Protein AF-A0A6B3GE37-F1 (afdb_monomer_lite)

Sequence (74 aa):
SREQRGPNEKLGTVLALAGISNAGLARRVNDLGAQRGLTLRYDKTSVARWVAKGMVPQGAAPHLIAAAIGAKLG

Foldseek 3Di:
DPPQDAFPVVLVVLCVVLVHQLQNLQVQLCVVCVVVVHHDDDGSVNSVCCGHRVDDDDDCSVVSSVVSSVVSVD

Structure (mmCIF, N/CA/C/O backbone):
data_AF-A0A6B3GE37-F1
#
_entry.id   AF-A0A6B3GE37-F1
#
loop_
_atom_site.group_PDB
_atom_site.id
_atom_site.type_symbol
_atom_site.label_atom_id
_atom_site.label_alt_id
_atom_site.label_comp_id
_atom_site.label_asym_id
_atom_site.label_entity_id
_atom_site.label_seq_id
_atom_site.pdbx_PDB_ins_code
_atom_site.Cartn_x
_atom_site.Cartn_y
_atom_site.Cartn_z
_atom_site.occupancy
_atom_site.B_iso_or_equiv
_atom_site.auth_seq_id
_atom_site.auth_comp_id
_atom_site.auth_asym_id
_atom_site.auth_atom_id
_atom_site.pdbx_PDB_model_num
ATOM 1 N N . SER A 1 1 ? 22.035 1.822 10.852 1.00 42.62 1 SER A N 1
ATOM 2 C CA . SER A 1 1 ? 22.329 1.808 9.406 1.00 42.62 1 SER A CA 1
ATOM 3 C C . SER A 1 1 ? 21.117 1.283 8.663 1.00 42.62 1 SER A C 1
ATOM 5 O O . SER A 1 1 ? 20.756 0.130 8.854 1.00 42.62 1 SER A O 1
ATOM 7 N N . ARG A 1 2 ? 20.389 2.132 7.927 1.00 52.44 2 ARG A N 1
ATOM 8 C CA . ARG A 1 2 ? 19.207 1.696 7.167 1.00 52.44 2 ARG A CA 1
ATOM 9 C C . ARG A 1 2 ? 19.735 1.007 5.910 1.00 52.44 2 ARG A C 1
ATOM 11 O O . ARG A 1 2 ? 20.089 1.694 4.959 1.00 52.44 2 ARG A O 1
ATOM 18 N N . GLU A 1 3 ? 19.904 -0.312 5.960 1.00 50.75 3 GLU A N 1
ATOM 19 C CA . GLU A 1 3 ? 20.321 -1.088 4.792 1.00 50.75 3 GLU A CA 1
ATOM 20 C C . GLU A 1 3 ? 19.396 -0.745 3.626 1.00 50.75 3 GLU A C 1
ATOM 22 O O . GLU A 1 3 ? 18.177 -0.929 3.710 1.00 50.75 3 GLU A O 1
ATOM 27 N N . GLN A 1 4 ? 19.969 -0.185 2.562 1.00 53.19 4 GLN A N 1
ATOM 28 C CA . GLN A 1 4 ? 19.282 -0.048 1.288 1.00 53.19 4 GLN A CA 1
ATOM 29 C C . GLN A 1 4 ? 19.121 -1.461 0.739 1.00 53.19 4 GLN A C 1
ATOM 31 O O . GLN A 1 4 ? 19.957 -1.956 -0.011 1.00 53.19 4 GLN A O 1
ATOM 36 N N . ARG A 1 5 ? 18.063 -2.145 1.182 1.00 61.00 5 ARG A N 1
ATOM 37 C CA . ARG A 1 5 ? 17.610 -3.370 0.536 1.00 61.00 5 ARG A CA 1
ATOM 38 C C . ARG A 1 5 ? 17.325 -2.977 -0.910 1.00 61.00 5 ARG A C 1
ATOM 40 O O . ARG A 1 5 ? 16.618 -1.996 -1.140 1.00 61.00 5 ARG A O 1
ATOM 47 N N . GLY A 1 6 ? 17.931 -3.682 -1.861 1.00 66.94 6 GLY A N 1
ATOM 48 C CA . GLY A 1 6 ? 17.660 -3.490 -3.283 1.00 66.94 6 GLY A CA 1
ATOM 49 C C . GLY A 1 6 ? 16.169 -3.663 -3.614 1.00 66.94 6 GLY A C 1
ATOM 50 O O . GLY A 1 6 ? 15.348 -3.880 -2.716 1.00 66.94 6 GLY A O 1
ATOM 51 N N . PRO A 1 7 ? 15.788 -3.562 -4.895 1.00 79.12 7 PRO A N 1
ATOM 52 C CA . PRO A 1 7 ? 14.398 -3.704 -5.320 1.00 79.12 7 PRO A CA 1
ATOM 53 C C . PRO A 1 7 ? 13.697 -4.904 -4.656 1.00 79.12 7 PRO A C 1
ATOM 55 O O . PRO A 1 7 ? 14.229 -6.011 -4.605 1.00 79.12 7 PRO A O 1
ATOM 58 N N . ASN A 1 8 ? 12.491 -4.694 -4.121 1.00 82.56 8 ASN A N 1
ATOM 59 C CA . ASN A 1 8 ? 11.671 -5.756 -3.546 1.00 82.56 8 ASN A CA 1
ATOM 60 C C . ASN A 1 8 ? 10.909 -6.474 -4.667 1.00 82.56 8 ASN A C 1
ATOM 62 O O . ASN A 1 8 ? 9.696 -6.318 -4.833 1.00 82.56 8 ASN A O 1
ATOM 66 N N . GLU A 1 9 ? 11.648 -7.251 -5.456 1.00 80.06 9 GLU A N 1
ATOM 67 C CA . GLU A 1 9 ? 11.124 -8.001 -6.602 1.00 80.06 9 GLU A CA 1
ATOM 68 C C . GLU A 1 9 ? 10.048 -9.008 -6.194 1.00 80.06 9 GLU A C 1
ATOM 70 O O . GLU A 1 9 ? 9.092 -9.231 -6.936 1.00 80.06 9 GLU A O 1
ATOM 75 N N . LYS A 1 10 ? 10.143 -9.563 -4.977 1.00 80.44 10 LYS A N 1
ATOM 76 C CA . LYS A 1 10 ? 9.123 -10.460 -4.416 1.00 80.44 10 LYS A CA 1
ATOM 77 C C . LYS A 1 10 ? 7.779 -9.749 -4.282 1.00 80.44 10 LYS A C 1
ATOM 79 O O . LYS A 1 10 ? 6.764 -10.281 -4.718 1.00 80.44 10 LYS A O 1
ATOM 84 N N . LEU A 1 11 ? 7.768 -8.529 -3.736 1.00 80.81 11 LEU A N 1
ATOM 85 C CA . LEU A 1 11 ? 6.548 -7.726 -3.649 1.00 80.81 11 LEU A CA 1
ATOM 86 C C . LEU A 1 11 ? 6.009 -7.383 -5.044 1.00 80.81 11 LEU A C 1
ATOM 88 O O . LEU A 1 11 ? 4.813 -7.527 -5.277 1.00 80.81 11 LEU A O 1
ATOM 92 N N . GLY A 1 12 ? 6.878 -6.984 -5.979 1.00 82.25 12 GLY A N 1
ATOM 93 C CA . GLY A 1 12 ? 6.480 -6.717 -7.367 1.00 82.25 12 GLY A CA 1
ATOM 94 C C . GLY A 1 12 ? 5.837 -7.931 -8.047 1.00 82.25 12 GLY A C 1
ATOM 95 O O . GLY A 1 12 ? 4.764 -7.814 -8.637 1.00 82.25 12 GLY A O 1
ATOM 96 N N . THR A 1 13 ? 6.444 -9.108 -7.889 1.00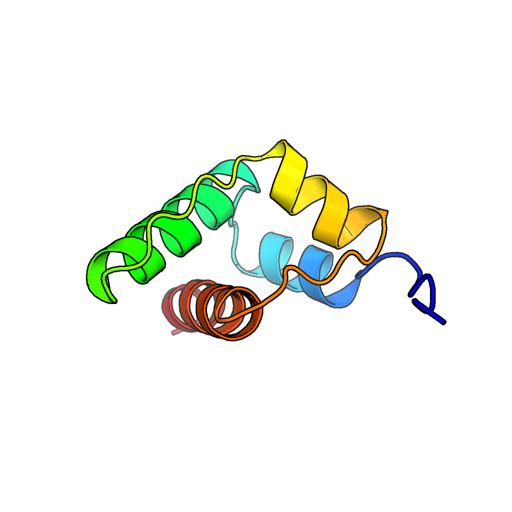 83.69 13 THR A N 1
ATOM 97 C CA . THR A 1 13 ? 5.952 -10.378 -8.441 1.00 83.69 13 THR A CA 1
ATOM 98 C C . THR A 1 13 ? 4.586 -10.736 -7.873 1.00 83.69 13 THR A C 1
ATOM 100 O O . THR A 1 13 ? 3.668 -11.058 -8.619 1.00 83.69 13 THR A O 1
ATOM 103 N N . VAL A 1 14 ? 4.410 -10.619 -6.557 1.00 84.12 14 VAL A N 1
ATOM 104 C CA . VAL A 1 14 ? 3.135 -10.936 -5.906 1.00 84.12 14 VAL A CA 1
ATOM 105 C C . VAL A 1 14 ? 2.021 -9.975 -6.330 1.00 84.12 14 VAL A C 1
ATOM 107 O O . VAL A 1 14 ? 0.892 -10.410 -6.538 1.00 84.12 14 VAL A O 1
ATOM 110 N N . LEU A 1 15 ? 2.320 -8.686 -6.518 1.00 84.94 15 LEU A N 1
ATOM 111 C CA . LEU A 1 15 ? 1.338 -7.727 -7.036 1.00 84.94 15 LEU A CA 1
ATOM 112 C C . LEU A 1 15 ? 0.910 -8.052 -8.470 1.00 84.94 15 LEU A C 1
ATOM 114 O O . LEU A 1 15 ? -0.281 -7.968 -8.775 1.00 84.94 15 LEU A O 1
ATOM 118 N N . ALA A 1 16 ? 1.858 -8.458 -9.319 1.00 84.69 16 ALA A N 1
ATOM 119 C CA . ALA A 1 16 ? 1.577 -8.887 -10.684 1.00 84.69 16 ALA A CA 1
ATOM 120 C C . ALA A 1 16 ? 0.724 -10.166 -10.712 1.00 84.69 16 ALA A C 1
ATOM 122 O O . ALA A 1 16 ? -0.314 -10.186 -11.368 1.00 84.69 16 ALA A O 1
ATOM 123 N N . LEU A 1 17 ? 1.106 -11.189 -9.939 1.00 82.75 17 LEU A N 1
ATOM 124 C CA . LEU A 1 17 ? 0.367 -12.453 -9.828 1.00 82.75 17 LEU A CA 1
ATOM 125 C C . LEU A 1 17 ? -1.057 -12.249 -9.298 1.00 82.75 17 LEU A C 1
ATOM 127 O O . LEU A 1 17 ? -1.999 -12.854 -9.796 1.00 82.75 17 LEU A O 1
ATOM 131 N N . ALA A 1 18 ? -1.229 -11.363 -8.318 1.00 80.38 18 ALA A N 1
ATOM 132 C CA . ALA A 1 18 ? -2.531 -11.049 -7.742 1.00 80.38 18 ALA A CA 1
ATOM 133 C C . ALA A 1 18 ? -3.376 -10.097 -8.618 1.00 80.38 18 ALA A C 1
ATOM 135 O O . ALA A 1 18 ? -4.504 -9.762 -8.246 1.00 80.38 18 ALA A O 1
ATOM 136 N N . GLY A 1 19 ? -2.844 -9.582 -9.735 1.00 85.44 19 GLY A N 1
ATOM 137 C CA . GLY A 1 19 ? -3.519 -8.573 -10.559 1.00 85.44 19 GLY A CA 1
ATOM 138 C C . GLY A 1 19 ? -3.887 -7.308 -9.769 1.00 85.44 19 GLY A C 1
ATOM 139 O O . GLY A 1 19 ? -4.962 -6.730 -9.957 1.00 85.44 19 GLY A O 1
ATOM 140 N N . ILE A 1 20 ? -3.049 -6.909 -8.805 1.00 87.44 20 ILE A N 1
ATOM 141 C CA . ILE A 1 20 ? -3.270 -5.725 -7.967 1.00 87.44 20 ILE A CA 1
ATOM 142 C C . ILE A 1 20 ? -2.410 -4.580 -8.490 1.00 87.44 20 ILE A C 1
ATOM 144 O O . ILE A 1 20 ? -1.185 -4.646 -8.487 1.00 87.44 20 ILE A O 1
ATOM 148 N N . SER A 1 21 ? -3.052 -3.477 -8.872 1.00 91.19 21 SER A N 1
ATOM 149 C CA . SER A 1 21 ? -2.333 -2.245 -9.195 1.00 91.19 21 SER A CA 1
ATOM 150 C C . SER A 1 21 ? -1.746 -1.595 -7.938 1.00 91.19 21 SER A C 1
ATOM 152 O O . SER A 1 21 ? -2.313 -1.691 -6.849 1.00 91.19 21 SER A O 1
ATOM 154 N N . ASN A 1 22 ? -0.658 -0.834 -8.087 1.00 92.62 22 ASN A N 1
ATOM 155 C CA . ASN A 1 22 ? -0.055 -0.080 -6.979 1.00 92.62 22 ASN A CA 1
ATOM 156 C C . ASN A 1 22 ? -1.064 0.837 -6.263 1.00 92.62 22 ASN A C 1
ATOM 158 O O . ASN A 1 22 ? -1.057 0.938 -5.039 1.00 92.62 22 ASN A O 1
ATOM 162 N N . ALA A 1 23 ? -1.966 1.478 -7.014 1.00 93.50 23 ALA A N 1
ATOM 163 C CA . ALA A 1 23 ? -3.039 2.289 -6.439 1.00 93.50 23 ALA A CA 1
ATOM 164 C C . ALA A 1 23 ? -4.054 1.435 -5.657 1.00 93.50 23 ALA A C 1
ATOM 166 O O . ALA A 1 23 ? -4.480 1.822 -4.570 1.00 93.50 23 ALA A O 1
ATOM 167 N N . GLY A 1 24 ? -4.409 0.259 -6.184 1.00 93.19 24 GLY A N 1
ATOM 168 C CA . GLY A 1 24 ? -5.298 -0.687 -5.516 1.00 93.19 24 GLY A CA 1
ATOM 169 C C . GLY A 1 24 ? -4.712 -1.230 -4.213 1.00 93.19 24 GLY A C 1
ATOM 170 O O . GLY A 1 24 ? -5.428 -1.313 -3.216 1.00 93.19 24 GLY A O 1
ATOM 171 N N . LEU A 1 25 ? -3.410 -1.536 -4.190 1.00 92.69 25 LEU A N 1
ATOM 172 C CA . LEU A 1 25 ? -2.722 -1.943 -2.965 1.00 92.69 25 LEU A CA 1
ATOM 173 C C . LEU A 1 25 ? -2.735 -0.816 -1.931 1.00 92.69 25 LEU A C 1
ATOM 175 O O . LEU A 1 25 ? -3.109 -1.051 -0.787 1.00 92.69 25 LEU A O 1
ATOM 179 N N . ALA A 1 26 ? -2.361 0.401 -2.335 1.00 94.25 26 ALA A N 1
ATOM 180 C CA . ALA A 1 26 ? -2.332 1.556 -1.442 1.00 94.25 26 ALA A CA 1
ATOM 181 C C . ALA A 1 26 ? -3.693 1.790 -0.774 1.00 94.25 26 ALA A C 1
ATOM 183 O O . ALA A 1 26 ? -3.765 1.940 0.444 1.00 94.25 26 ALA A O 1
ATOM 184 N N . ARG A 1 27 ? -4.775 1.730 -1.563 1.00 94.19 27 ARG A N 1
ATOM 185 C CA . ARG A 1 27 ? -6.147 1.835 -1.058 1.00 94.19 27 ARG A CA 1
ATOM 186 C C . ARG A 1 27 ? -6.452 0.754 -0.020 1.00 94.19 27 ARG A C 1
ATOM 188 O O . ARG A 1 27 ? -6.835 1.095 1.089 1.00 94.19 27 ARG A O 1
ATOM 195 N N . ARG A 1 28 ? -6.189 -0.521 -0.325 1.00 92.81 28 ARG A N 1
ATOM 196 C CA . ARG A 1 28 ? -6.432 -1.635 0.613 1.00 92.81 28 ARG A CA 1
ATOM 197 C C . ARG A 1 28 ? -5.636 -1.504 1.910 1.00 92.81 28 ARG A C 1
ATOM 199 O O . ARG A 1 28 ? -6.165 -1.786 2.978 1.00 92.81 28 ARG A O 1
ATOM 206 N N . VAL A 1 29 ? -4.377 -1.077 1.832 1.00 93.25 29 VAL A N 1
ATOM 207 C CA . VAL A 1 29 ? -3.541 -0.856 3.023 1.00 93.25 29 VAL A CA 1
ATOM 208 C C . VAL A 1 29 ? -4.107 0.279 3.877 1.00 93.25 29 VAL A C 1
ATOM 210 O O . VAL A 1 29 ? -4.157 0.140 5.097 1.00 93.25 29 VAL A O 1
ATOM 213 N N . ASN A 1 30 ? -4.560 1.373 3.257 1.00 94.25 30 ASN A N 1
ATOM 214 C CA . ASN A 1 30 ? -5.205 2.469 3.978 1.00 94.25 30 ASN A CA 1
ATOM 215 C C . ASN A 1 30 ? -6.531 2.021 4.608 1.00 94.25 30 ASN A C 1
ATOM 217 O O . ASN A 1 30 ? -6.758 2.315 5.776 1.00 94.25 30 ASN A O 1
ATOM 221 N N . ASP A 1 31 ? -7.358 1.264 3.882 1.00 94.25 31 ASP A N 1
ATOM 222 C CA . ASP A 1 31 ? -8.646 0.756 4.369 1.00 94.25 31 ASP A CA 1
ATOM 223 C C . ASP A 1 31 ? -8.454 -0.181 5.574 1.00 94.25 31 ASP A C 1
ATOM 225 O O . ASP A 1 31 ? -9.111 -0.025 6.603 1.00 94.25 31 ASP A O 1
ATOM 229 N N . LEU A 1 32 ? -7.503 -1.119 5.493 1.00 94.25 32 LEU A N 1
ATOM 230 C CA . LEU A 1 32 ? -7.147 -1.998 6.612 1.00 94.25 32 LEU A CA 1
ATOM 231 C C . LEU A 1 32 ? -6.522 -1.221 7.783 1.00 94.25 32 LEU A C 1
ATOM 233 O O . LEU A 1 32 ? -6.698 -1.595 8.942 1.00 94.25 32 LEU A O 1
ATOM 237 N N . GLY A 1 33 ? -5.777 -0.151 7.496 1.00 93.62 33 GLY A N 1
ATOM 238 C CA . GLY A 1 33 ? -5.251 0.756 8.513 1.00 93.62 33 GLY A CA 1
ATOM 239 C C . GLY A 1 33 ? -6.375 1.468 9.257 1.00 93.62 33 GLY A C 1
ATOM 240 O O . GLY A 1 33 ? -6.407 1.431 10.485 1.00 93.62 33 GLY A O 1
ATOM 241 N N . ALA A 1 34 ? -7.334 2.027 8.521 1.00 94.31 34 ALA A N 1
ATOM 242 C CA . ALA A 1 34 ? -8.491 2.720 9.071 1.00 94.31 34 ALA A CA 1
ATOM 243 C C . ALA A 1 34 ? -9.348 1.797 9.951 1.00 94.31 34 ALA A C 1
ATOM 245 O O . ALA A 1 34 ? -9.737 2.193 11.046 1.00 94.31 34 ALA A O 1
ATOM 246 N N . GLN A 1 35 ? -9.548 0.538 9.542 1.00 93.94 35 GLN A N 1
ATOM 247 C CA . GLN A 1 35 ? -10.223 -0.485 10.360 1.00 93.94 35 GLN A CA 1
ATOM 248 C C . GLN A 1 35 ? -9.515 -0.762 11.696 1.00 93.94 35 GLN A C 1
ATOM 250 O O . GLN A 1 35 ? -10.146 -1.201 12.651 1.00 93.94 35 GLN A O 1
ATOM 255 N N . ARG A 1 36 ? -8.206 -0.497 11.780 1.00 91.88 36 ARG A N 1
ATOM 256 C CA . ARG A 1 36 ? -7.395 -0.622 13.002 1.00 91.88 36 ARG A CA 1
ATOM 257 C C . ARG A 1 36 ? -7.199 0.711 13.734 1.00 91.88 36 ARG A C 1
ATOM 259 O O . ARG A 1 36 ? -6.345 0.794 14.611 1.00 91.88 36 ARG A O 1
ATOM 266 N N . GLY A 1 37 ? -7.935 1.760 13.359 1.00 94.06 37 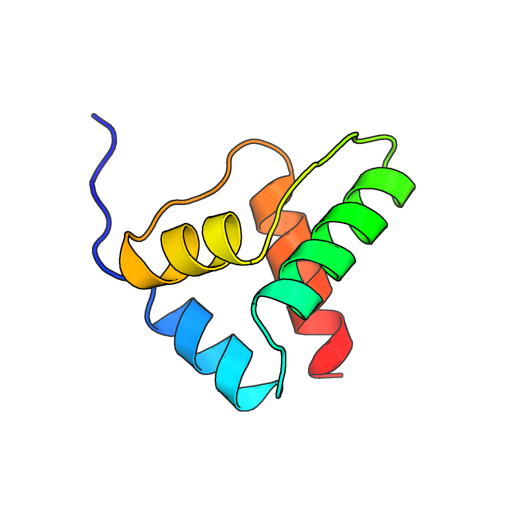GLY A N 1
ATOM 267 C CA . GLY A 1 37 ? -7.799 3.100 13.940 1.00 94.06 37 GLY A CA 1
ATOM 268 C C . GLY A 1 37 ? -6.532 3.852 13.512 1.00 94.06 37 GLY A C 1
ATOM 269 O O . GLY A 1 37 ? -6.179 4.861 14.117 1.00 94.06 37 GLY A O 1
ATOM 270 N N . LEU A 1 38 ? -5.826 3.383 12.477 1.00 92.75 38 LEU A N 1
ATOM 271 C CA . LEU A 1 38 ? -4.625 4.028 11.949 1.00 92.75 38 LEU A CA 1
ATOM 272 C C . LEU A 1 38 ? -4.982 4.969 10.799 1.00 92.75 38 LEU A C 1
ATOM 274 O O . LEU A 1 38 ? -5.628 4.576 9.830 1.00 92.75 38 LEU A O 1
ATOM 278 N N . THR A 1 39 ? -4.472 6.198 10.852 1.00 91.31 39 THR A N 1
ATOM 279 C CA . THR A 1 39 ? -4.566 7.129 9.721 1.00 91.31 39 THR A CA 1
ATOM 280 C C . THR A 1 39 ? -3.355 6.950 8.811 1.00 91.31 39 THR A C 1
ATOM 282 O O . THR A 1 39 ? -2.287 7.508 9.059 1.00 91.31 39 THR A O 1
ATOM 285 N N . LEU A 1 40 ? -3.519 6.160 7.749 1.00 91.31 40 LEU A N 1
ATOM 286 C CA . LEU A 1 40 ? -2.501 5.934 6.720 1.00 91.31 40 LEU A CA 1
ATOM 287 C C . LEU A 1 40 ? -2.888 6.661 5.429 1.00 91.31 40 LEU A C 1
ATOM 289 O O . LEU A 1 40 ? -4.059 6.718 5.060 1.00 91.31 40 LEU A O 1
ATOM 293 N N . ARG A 1 41 ? -1.897 7.236 4.742 1.00 92.06 41 ARG A N 1
ATOM 294 C CA . ARG A 1 41 ? -2.089 7.994 3.494 1.00 92.06 41 ARG A CA 1
ATOM 295 C C . ARG A 1 41 ? -1.129 7.519 2.411 1.00 92.06 41 ARG A C 1
ATOM 297 O O . ARG A 1 41 ? -0.364 8.304 1.858 1.00 92.06 41 ARG A O 1
ATOM 304 N N . TYR A 1 42 ? -1.126 6.217 2.142 1.00 94.44 42 TYR A N 1
ATOM 305 C CA . TYR A 1 42 ? -0.331 5.676 1.046 1.00 94.44 42 TYR A CA 1
ATOM 306 C C . TYR A 1 42 ? -1.005 5.908 -0.301 1.00 94.44 42 TYR A C 1
ATOM 308 O O . TYR A 1 42 ? -2.230 5.877 -0.421 1.00 94.44 42 TYR A O 1
ATOM 316 N N . ASP A 1 43 ? -0.178 6.087 -1.322 1.00 95.12 43 ASP A N 1
ATOM 317 C CA . ASP A 1 43 ? -0.575 6.255 -2.714 1.00 95.12 43 ASP A CA 1
ATOM 318 C C . ASP A 1 43 ? 0.205 5.293 -3.628 1.00 95.12 43 ASP A C 1
ATOM 320 O O . ASP A 1 43 ? 1.080 4.536 -3.191 1.00 95.12 43 ASP A O 1
ATOM 324 N N . LYS A 1 44 ? -0.091 5.328 -4.934 1.00 93.94 44 LYS A N 1
ATOM 325 C CA . LYS A 1 44 ? 0.611 4.499 -5.929 1.00 93.94 44 LYS A CA 1
ATOM 326 C C . LYS A 1 44 ? 2.132 4.714 -5.914 1.00 93.94 44 LYS A C 1
A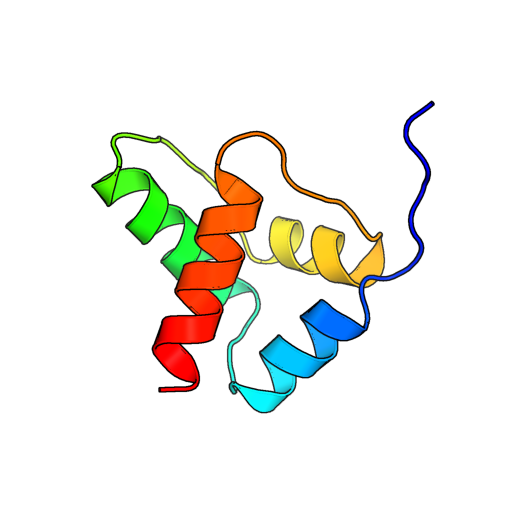TOM 328 O O . LYS A 1 44 ? 2.880 3.775 -6.175 1.00 93.94 44 LYS A O 1
ATOM 333 N N . THR A 1 45 ? 2.584 5.933 -5.613 1.00 94.75 45 THR A N 1
ATOM 334 C CA . THR A 1 45 ? 4.001 6.316 -5.586 1.00 94.75 45 THR A CA 1
ATOM 335 C C . THR A 1 45 ? 4.713 5.695 -4.390 1.00 94.75 45 THR A C 1
ATOM 337 O O . THR A 1 45 ? 5.836 5.209 -4.519 1.00 94.75 45 THR A O 1
ATOM 340 N N . SER A 1 46 ? 4.051 5.666 -3.235 1.00 93.12 46 SER A N 1
ATOM 341 C CA . SER A 1 46 ? 4.515 4.999 -2.020 1.00 93.12 46 SER A CA 1
ATOM 342 C C . SER A 1 46 ? 4.753 3.517 -2.292 1.00 93.12 46 SER A C 1
ATOM 344 O O . SER A 1 46 ? 5.845 3.018 -2.037 1.00 93.12 46 SER A O 1
ATOM 346 N N . VAL A 1 47 ? 3.784 2.848 -2.923 1.00 91.81 47 VAL A N 1
ATOM 347 C CA . VAL A 1 47 ? 3.904 1.429 -3.290 1.00 91.81 47 VAL A CA 1
ATOM 348 C C . VAL A 1 47 ? 5.018 1.200 -4.310 1.00 91.81 47 VAL A C 1
ATOM 350 O O . VAL A 1 47 ? 5.848 0.311 -4.127 1.00 91.81 47 VAL A O 1
ATOM 353 N N . ALA A 1 48 ? 5.107 2.039 -5.346 1.00 91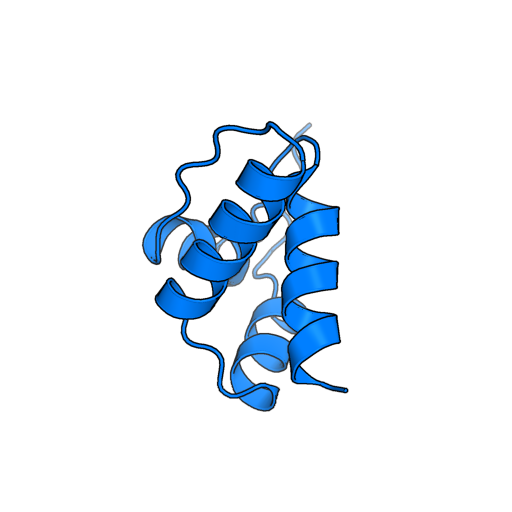.00 48 ALA A N 1
ATOM 354 C CA . ALA A 1 48 ? 6.183 1.949 -6.330 1.00 91.00 48 ALA A CA 1
ATOM 355 C C . ALA A 1 48 ? 7.571 2.080 -5.680 1.00 91.00 48 ALA A C 1
ATOM 357 O O . ALA A 1 48 ? 8.505 1.388 -6.072 1.00 91.00 48 ALA A O 1
ATOM 358 N N . ARG A 1 49 ? 7.714 2.920 -4.646 1.00 90.50 49 ARG A N 1
ATOM 359 C CA . ARG A 1 49 ? 8.955 3.056 -3.867 1.00 90.50 49 ARG A CA 1
ATOM 360 C C . ARG A 1 49 ? 9.263 1.822 -3.017 1.00 90.50 49 ARG A C 1
ATOM 362 O O . ARG A 1 49 ? 10.439 1.510 -2.847 1.00 90.50 49 ARG A O 1
ATOM 369 N N . TRP A 1 50 ? 8.258 1.110 -2.510 1.00 90.44 50 TRP A N 1
ATOM 370 C CA . TRP A 1 50 ? 8.476 -0.154 -1.796 1.00 90.44 50 TRP A CA 1
ATOM 371 C C . TRP A 1 50 ? 9.045 -1.231 -2.716 1.00 90.44 50 TRP A C 1
ATOM 373 O O . TRP A 1 50 ? 9.965 -1.946 -2.329 1.00 90.44 50 TRP A O 1
ATOM 383 N N . VAL A 1 51 ? 8.534 -1.299 -3.948 1.00 86.38 51 VAL A N 1
ATOM 384 C CA . VAL A 1 51 ? 8.984 -2.258 -4.964 1.00 86.38 51 VAL A CA 1
ATOM 385 C C . VAL A 1 51 ? 10.335 -1.843 -5.546 1.00 86.38 51 VAL A C 1
ATOM 387 O O . VAL A 1 51 ? 11.303 -2.579 -5.428 1.00 86.38 51 VAL A O 1
ATOM 390 N N . ALA A 1 52 ? 10.446 -0.648 -6.123 1.00 86.19 52 ALA A N 1
ATOM 391 C CA . ALA A 1 52 ? 11.638 -0.245 -6.870 1.00 86.19 52 ALA A CA 1
ATOM 392 C C . ALA A 1 52 ? 12.842 0.084 -5.977 1.00 86.19 52 ALA A C 1
ATOM 394 O O . ALA A 1 52 ? 13.979 -0.148 -6.369 1.00 86.19 52 ALA A O 1
ATOM 395 N N . LYS A 1 53 ? 12.608 0.646 -4.783 1.00 85.31 53 LYS A N 1
ATOM 396 C CA . LYS A 1 53 ? 13.681 1.084 -3.872 1.00 85.31 53 LYS A CA 1
ATOM 397 C C . LYS A 1 53 ? 13.840 0.190 -2.643 1.00 85.31 53 LYS A C 1
ATOM 399 O O . LYS A 1 53 ? 14.533 0.587 -1.713 1.00 85.31 53 LYS A O 1
ATOM 404 N N . GLY A 1 54 ? 13.118 -0.932 -2.582 1.00 83.12 54 GLY A N 1
ATOM 405 C CA . GLY A 1 54 ? 13.140 -1.831 -1.426 1.00 83.12 54 GLY A CA 1
ATOM 406 C C . GLY A 1 54 ? 12.698 -1.1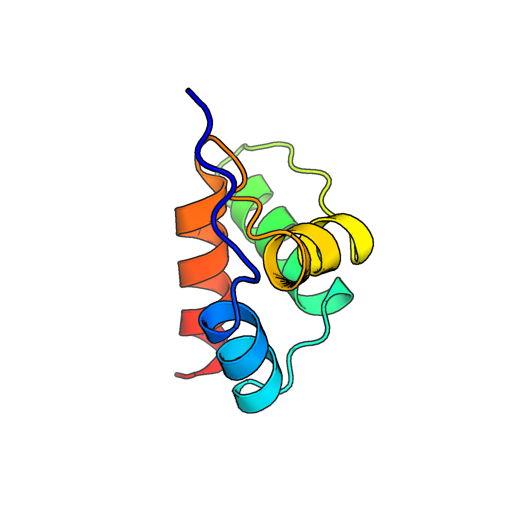79 -0.113 1.00 83.12 54 GLY A C 1
ATOM 407 O O . GLY A 1 54 ? 13.014 -1.681 0.968 1.00 83.12 54 GLY A O 1
ATOM 408 N N . MET A 1 55 ? 11.988 -0.042 -0.172 1.00 84.44 55 MET A N 1
ATOM 409 C CA . MET A 1 55 ? 11.557 0.652 1.037 1.00 84.44 55 MET A CA 1
ATOM 410 C C . MET A 1 55 ? 10.568 -0.209 1.816 1.00 84.44 55 MET A C 1
ATOM 412 O O . MET A 1 55 ? 9.531 -0.613 1.297 1.00 84.44 55 MET A O 1
ATOM 416 N N . VAL A 1 56 ? 10.851 -0.405 3.099 1.00 80.81 56 VAL A N 1
ATOM 417 C CA . VAL A 1 56 ? 9.918 -1.043 4.025 1.00 80.81 56 VAL A CA 1
ATOM 418 C C . VAL A 1 56 ? 9.187 0.062 4.792 1.00 80.81 56 VAL A C 1
ATOM 420 O O . VAL A 1 56 ? 9.842 0.828 5.511 1.00 80.81 56 VAL A O 1
ATOM 423 N N . PRO A 1 57 ? 7.858 0.205 4.633 1.00 81.75 57 PRO A N 1
ATOM 424 C CA . PRO A 1 57 ? 7.099 1.162 5.425 1.00 81.75 57 PRO A CA 1
ATOM 425 C C . PRO A 1 57 ? 7.139 0.757 6.904 1.00 81.75 57 PRO A C 1
ATOM 427 O O . PRO A 1 57 ? 7.197 -0.424 7.236 1.00 81.75 57 PRO A O 1
ATOM 430 N N . GLN A 1 58 ? 7.169 1.745 7.797 1.00 80.81 58 GLN A N 1
ATOM 431 C CA . GLN A 1 58 ? 7.326 1.508 9.234 1.00 80.81 58 GLN A CA 1
ATOM 432 C C . GLN A 1 58 ? 5.985 1.277 9.943 1.00 80.81 58 GLN A C 1
ATOM 434 O O . GLN A 1 58 ? 4.915 1.516 9.383 1.00 80.81 58 GLN A O 1
ATOM 439 N N . GLY A 1 59 ? 6.055 0.818 11.195 1.00 84.12 59 GLY A N 1
ATOM 440 C CA . GLY A 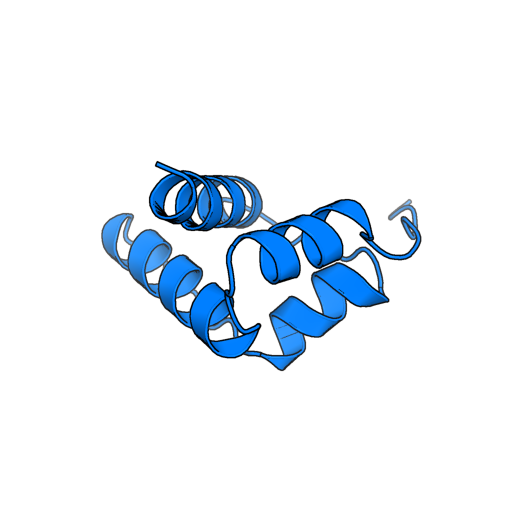1 59 ? 4.881 0.553 12.025 1.00 84.12 59 GLY A CA 1
ATOM 441 C C . GLY A 1 59 ? 4.097 -0.670 11.549 1.00 84.12 59 GLY A C 1
ATOM 442 O O . GLY A 1 59 ? 4.681 -1.669 11.140 1.00 84.12 59 GLY A O 1
ATOM 443 N N . ALA A 1 60 ? 2.765 -0.591 11.584 1.00 85.56 60 ALA A N 1
ATOM 444 C CA . ALA A 1 60 ? 1.875 -1.700 11.221 1.00 85.56 60 ALA A CA 1
ATOM 445 C C . ALA A 1 60 ? 1.781 -1.975 9.704 1.00 85.56 60 ALA A C 1
ATOM 447 O O . ALA A 1 60 ? 1.179 -2.967 9.288 1.00 85.56 60 ALA A O 1
ATOM 448 N N . ALA A 1 61 ? 2.357 -1.110 8.864 1.00 85.88 61 ALA A N 1
ATOM 449 C CA . ALA A 1 61 ? 2.219 -1.172 7.412 1.00 85.88 61 ALA A CA 1
ATOM 450 C C . ALA A 1 61 ? 2.684 -2.496 6.769 1.00 85.88 61 ALA A C 1
ATOM 452 O O . ALA A 1 61 ? 1.954 -2.995 5.913 1.00 85.88 61 ALA A O 1
ATOM 453 N N . PRO A 1 62 ? 3.802 -3.138 7.173 1.00 87.62 62 PRO A N 1
ATOM 454 C CA . PRO A 1 62 ? 4.195 -4.435 6.616 1.00 87.62 62 PRO A CA 1
ATOM 455 C C . PRO A 1 62 ? 3.134 -5.525 6.825 1.00 87.62 62 PRO A C 1
ATOM 457 O O . PRO A 1 62 ? 2.823 -6.271 5.898 1.00 87.62 62 PRO A O 1
ATOM 460 N N . HIS A 1 63 ? 2.515 -5.572 8.010 1.00 89.06 63 HIS A N 1
ATOM 461 C CA . HIS A 1 63 ? 1.441 -6.523 8.311 1.00 89.06 63 HIS A CA 1
ATOM 462 C C . HIS A 1 63 ? 0.167 -6.228 7.511 1.00 89.06 63 HIS A C 1
ATOM 464 O O . HIS A 1 63 ? -0.532 -7.147 7.091 1.00 89.06 63 HIS A O 1
ATOM 470 N N . LEU A 1 64 ? -0.137 -4.950 7.277 1.00 90.31 64 LEU A N 1
ATOM 471 C CA . LEU A 1 64 ? -1.267 -4.530 6.446 1.00 90.31 64 LEU A CA 1
ATOM 472 C C . LEU A 1 64 ? -1.065 -4.897 4.971 1.00 90.31 64 LEU A C 1
ATOM 474 O O . LEU A 1 64 ? -2.006 -5.345 4.325 1.00 90.31 64 LEU A O 1
ATOM 478 N N . ILE A 1 65 ? 0.158 -4.759 4.451 1.00 87.94 65 ILE A N 1
ATOM 479 C CA . ILE A 1 65 ? 0.512 -5.172 3.085 1.00 87.94 65 ILE A CA 1
ATOM 480 C C . ILE A 1 65 ? 0.347 -6.684 2.930 1.00 87.94 65 ILE A C 1
ATOM 482 O O . ILE A 1 65 ? -0.298 -7.128 1.982 1.00 87.94 65 ILE A O 1
ATOM 486 N N . ALA A 1 66 ? 0.870 -7.469 3.877 1.00 88.12 66 ALA A N 1
ATOM 487 C CA . ALA A 1 66 ? 0.718 -8.922 3.868 1.00 88.12 66 ALA A CA 1
ATOM 488 C C . ALA A 1 66 ? -0.762 -9.343 3.901 1.00 88.12 66 ALA A C 1
ATOM 490 O O . ALA A 1 66 ? -1.174 -10.186 3.109 1.00 88.12 66 ALA A O 1
ATOM 491 N N . ALA A 1 67 ? -1.580 -8.706 4.746 1.00 89.31 67 ALA A N 1
ATOM 492 C CA . ALA A 1 67 ? -3.018 -8.966 4.813 1.00 89.31 67 ALA A CA 1
ATOM 493 C C . ALA A 1 67 ? -3.755 -8.582 3.515 1.00 89.31 67 ALA A C 1
ATOM 495 O O . ALA A 1 67 ? -4.588 -9.345 3.031 1.00 89.31 67 ALA A O 1
ATOM 496 N N . ALA A 1 68 ? -3.427 -7.431 2.917 1.00 88.69 68 ALA A N 1
ATOM 497 C CA . ALA A 1 68 ? -4.043 -6.966 1.672 1.00 88.69 68 ALA A CA 1
ATOM 498 C C . ALA A 1 68 ? -3.769 -7.901 0.484 1.00 88.69 68 ALA A C 1
ATOM 500 O O . ALA A 1 68 ? -4.632 -8.069 -0.382 1.00 88.69 68 ALA A O 1
ATOM 501 N N . ILE A 1 69 ? -2.566 -8.479 0.451 1.00 84.50 69 ILE A N 1
ATOM 502 C CA . ILE A 1 69 ? -2.134 -9.468 -0.536 1.00 84.50 69 ILE A CA 1
ATOM 503 C C . ILE A 1 69 ? -2.797 -10.822 -0.268 1.00 84.50 69 ILE A C 1
ATOM 505 O O . ILE A 1 69 ? -3.393 -11.391 -1.180 1.00 84.50 69 ILE A O 1
ATOM 509 N N . GLY A 1 70 ? -2.739 -11.315 0.975 1.00 83.31 70 GLY A N 1
ATOM 510 C CA . GLY A 1 70 ? -3.325 -12.601 1.364 1.00 83.31 70 GLY A CA 1
ATOM 511 C C . GLY A 1 70 ? -4.819 -12.680 1.049 1.00 83.31 70 GLY A C 1
ATOM 512 O O . GLY A 1 70 ? -5.269 -13.658 0.472 1.00 83.31 70 GLY A O 1
ATOM 513 N N . ALA A 1 71 ? -5.565 -11.600 1.297 1.00 80.19 71 ALA A N 1
ATOM 514 C CA . ALA A 1 71 ? -6.996 -11.516 0.998 1.00 80.19 71 ALA A CA 1
ATOM 515 C C . ALA A 1 71 ? -7.358 -11.514 -0.504 1.00 80.19 71 ALA A C 1
ATOM 517 O O . ALA A 1 71 ? -8.537 -11.502 -0.838 1.00 80.19 71 ALA A O 1
ATOM 518 N N . LYS A 1 72 ? -6.387 -11.426 -1.424 1.00 72.50 72 LYS A N 1
ATOM 519 C CA . LYS A 1 72 ? -6.627 -11.510 -2.879 1.00 72.50 72 LYS A CA 1
ATOM 520 C C . LYS A 1 72 ? -6.177 -12.852 -3.474 1.00 72.50 72 LYS A C 1
ATOM 522 O O . LYS A 1 72 ? -6.589 -13.186 -4.576 1.00 72.50 72 LYS A O 1
ATOM 527 N N . LEU A 1 73 ? -5.302 -13.575 -2.778 1.00 70.19 73 LEU A N 1
ATOM 528 C CA . LEU A 1 73 ? -4.806 -14.888 -3.201 1.00 70.19 73 LEU A CA 1
ATOM 529 C C . LEU A 1 73 ? -5.619 -16.053 -2.610 1.00 70.19 73 LEU A C 1
ATOM 531 O O . LEU A 1 73 ? -5.323 -17.200 -2.933 1.00 70.19 73 LEU A O 1
ATOM 535 N N . GLY A 1 74 ? -6.591 -15.756 -1.741 1.00 54.62 74 GLY A N 1
ATOM 536 C CA . GLY A 1 74 ? -7.589 -16.697 -1.229 1.00 54.62 74 GLY A CA 1
ATOM 537 C C . GLY A 1 74 ? -8.888 -16.637 -2.013 1.00 54.62 74 GLY A C 1
ATOM 538 O O . GLY A 1 74 ? -9.237 -15.524 -2.472 1.00 54.62 74 GLY A O 1
#

pLDDT: mean 84.69, std 11.36, range [42.62, 95.12]

Secondary structure (DSSP, 8-state):
--------HHHHHHHHHTT--HHHHHHHHHHHHHHTT------HHHHHHHHHT-----TTHHHHHHHHHHHHH-

Radius of gyration: 11.73 Å; chains: 1; bounding box: 33×25×25 Å